Protein AF-A0A956C829-F1 (afdb_monomer)

Mean predicted aligned error: 14.27 Å

Structure (mmCIF, N/CA/C/O backbone):
data_AF-A0A956C829-F1
#
_entry.id   AF-A0A956C829-F1
#
loop_
_atom_site.group_PDB
_atom_site.id
_atom_site.type_symbol
_atom_site.label_atom_id
_atom_site.label_alt_id
_atom_site.label_comp_id
_atom_site.label_asym_id
_atom_site.label_entity_id
_atom_site.label_seq_id
_atom_site.pdbx_PDB_ins_code
_atom_site.Cartn_x
_atom_site.Cartn_y
_atom_site.Cartn_z
_atom_site.occupancy
_atom_site.B_iso_or_equiv
_atom_site.auth_seq_id
_atom_site.auth_comp_id
_atom_site.auth_asym_id
_atom_site.auth_atom_id
_atom_site.pdbx_PDB_model_num
ATOM 1 N N . MET A 1 1 ? 4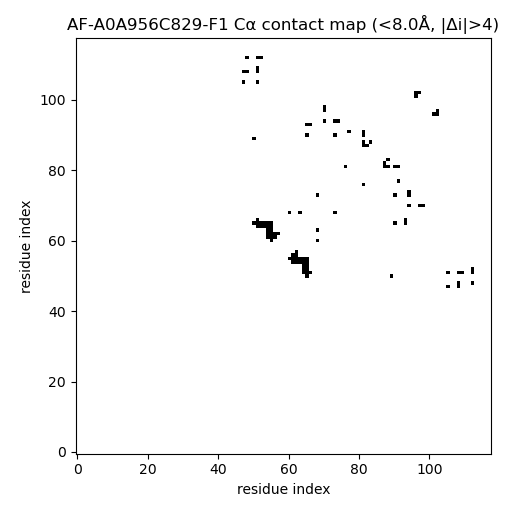2.193 41.688 86.400 1.00 45.44 1 MET A N 1
ATOM 2 C CA . MET A 1 1 ? 42.739 40.389 85.945 1.00 45.44 1 MET A CA 1
ATOM 3 C C . MET A 1 1 ? 43.346 40.595 84.567 1.00 45.44 1 MET A C 1
ATOM 5 O O . MET A 1 1 ? 42.779 41.347 83.787 1.00 45.44 1 MET A O 1
ATOM 9 N N . ARG A 1 2 ? 44.551 40.056 84.355 1.00 36.41 2 ARG A N 1
ATOM 10 C CA . ARG A 1 2 ? 45.467 40.342 83.241 1.00 36.41 2 ARG A CA 1
ATOM 11 C C . ARG A 1 2 ? 44.973 39.805 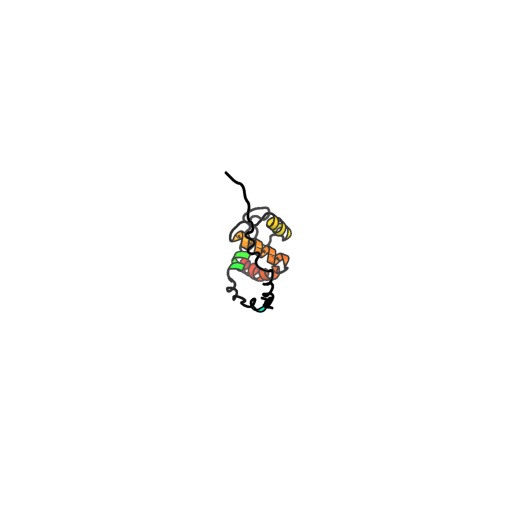81.890 1.00 36.41 2 ARG A C 1
ATOM 13 O O . ARG A 1 2 ? 44.378 38.735 81.833 1.00 36.41 2 ARG A O 1
ATOM 20 N N . ALA A 1 3 ? 45.298 40.555 80.839 1.00 45.56 3 ALA A N 1
ATOM 21 C CA . ALA A 1 3 ? 45.435 40.082 79.466 1.00 45.56 3 ALA A CA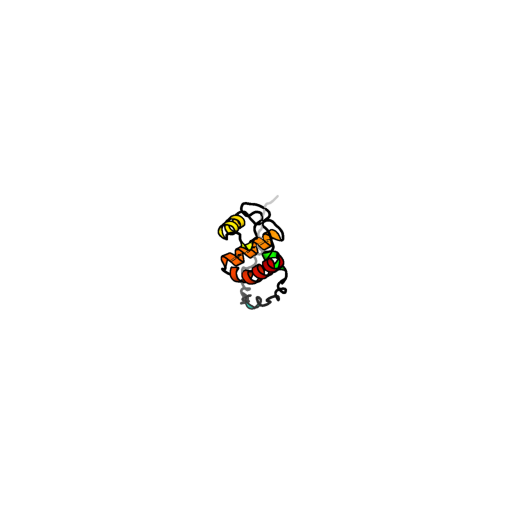 1
ATOM 22 C C . ALA A 1 3 ? 46.634 39.127 79.338 1.00 45.56 3 ALA A C 1
ATOM 24 O O . ALA A 1 3 ? 47.572 39.268 80.114 1.00 45.56 3 ALA A O 1
ATOM 25 N N . GLU A 1 4 ? 46.618 38.222 78.354 1.00 44.00 4 GLU A N 1
ATOM 26 C CA . GLU A 1 4 ? 47.710 38.025 77.383 1.00 44.00 4 GLU A CA 1
ATOM 27 C C . GLU A 1 4 ? 47.382 36.910 76.378 1.00 44.00 4 GLU A C 1
ATOM 29 O O . GLU A 1 4 ? 46.720 35.918 76.676 1.00 44.00 4 GLU A O 1
ATOM 34 N N . ALA A 1 5 ? 47.825 37.159 75.149 1.00 47.56 5 ALA A N 1
ATOM 35 C CA . ALA A 1 5 ? 47.681 36.347 73.953 1.00 47.56 5 ALA A CA 1
ATOM 36 C C . ALA A 1 5 ? 48.648 35.153 73.940 1.00 47.56 5 ALA A C 1
ATOM 38 O O . ALA A 1 5 ? 49.636 35.175 74.664 1.00 47.56 5 ALA A O 1
ATOM 39 N N . THR A 1 6 ? 48.410 34.175 73.052 1.00 55.31 6 THR A N 1
ATOM 40 C CA . THR A 1 6 ? 49.411 33.360 72.309 1.00 55.31 6 THR A CA 1
ATOM 41 C C . THR A 1 6 ? 48.633 32.280 71.534 1.00 55.31 6 THR A C 1
ATOM 43 O O . THR A 1 6 ? 48.001 31.421 72.129 1.00 55.31 6 THR A O 1
ATOM 46 N N . SER A 1 7 ? 48.407 32.436 70.227 1.00 44.91 7 SER A N 1
ATOM 47 C CA . SER A 1 7 ? 49.313 32.126 69.104 1.00 44.91 7 SER A CA 1
ATOM 48 C C . SER A 1 7 ? 49.076 30.721 68.527 1.00 44.91 7 SER A C 1
ATOM 50 O O . SER A 1 7 ? 49.356 29.713 69.164 1.00 44.91 7 SER A O 1
ATOM 52 N N . ARG A 1 8 ? 48.628 30.726 67.263 1.00 52.16 8 ARG A N 1
ATOM 53 C CA . ARG A 1 8 ? 48.948 29.780 66.178 1.00 52.16 8 ARG A CA 1
ATOM 54 C C . ARG A 1 8 ? 48.574 28.303 66.377 1.00 52.16 8 ARG A C 1
ATOM 56 O O . ARG A 1 8 ? 49.352 27.509 66.887 1.00 52.16 8 ARG A O 1
ATOM 63 N N . ARG A 1 9 ? 47.471 27.893 65.741 1.00 51.47 9 ARG A N 1
ATOM 64 C CA . ARG A 1 9 ? 47.423 26.600 65.038 1.00 51.47 9 ARG A CA 1
ATOM 65 C C . ARG A 1 9 ? 47.432 26.858 63.538 1.00 51.47 9 ARG A C 1
ATOM 67 O O . ARG A 1 9 ? 46.405 27.143 62.937 1.00 51.47 9 ARG A O 1
ATOM 74 N N . ALA A 1 10 ? 48.635 26.806 62.980 1.00 53.59 10 ALA A N 1
ATOM 75 C CA . ALA A 1 10 ? 48.869 26.541 61.574 1.00 53.59 10 ALA A CA 1
ATOM 76 C C . ALA A 1 10 ? 49.068 25.026 61.437 1.00 53.59 10 ALA A C 1
ATOM 78 O O . ALA A 1 10 ? 50.084 24.512 61.891 1.00 53.59 10 ALA A O 1
ATOM 79 N N . SER A 1 11 ? 48.077 24.325 60.896 1.00 54.62 11 SER A N 1
ATOM 80 C CA . SER A 1 11 ? 48.123 22.933 60.412 1.00 54.62 11 SER A CA 1
ATOM 81 C C . SER A 1 11 ? 46.800 22.743 59.663 1.00 54.62 11 SER A C 1
ATOM 83 O O . SER A 1 11 ? 45.760 23.112 60.194 1.00 54.62 11 SER A O 1
ATOM 85 N N . ASP A 1 12 ? 46.680 22.243 58.451 1.00 57.19 12 ASP A N 1
ATOM 86 C CA . ASP A 1 12 ? 47.621 21.761 57.462 1.00 57.19 12 ASP A CA 1
ATOM 87 C C . ASP A 1 12 ? 46.867 21.927 56.149 1.00 57.19 12 ASP A C 1
ATOM 89 O O . ASP A 1 12 ? 45.764 21.400 55.988 1.00 57.19 12 ASP A O 1
ATOM 93 N N . GLN A 1 13 ? 47.425 22.693 55.222 1.00 50.66 13 GLN A N 1
ATOM 94 C CA . GLN A 1 13 ? 46.952 22.661 53.850 1.00 50.66 13 GLN A CA 1
ATOM 95 C C . GLN A 1 13 ? 47.654 21.468 53.193 1.00 50.66 13 GLN A C 1
ATOM 97 O O . GLN A 1 13 ? 48.882 21.502 53.085 1.00 50.66 13 GLN A O 1
ATOM 102 N N . PRO A 1 14 ? 46.942 20.392 52.805 1.00 59.06 14 PRO A N 1
ATOM 103 C CA . PRO A 1 14 ? 47.590 19.263 52.156 1.00 59.06 14 PRO A CA 1
ATOM 104 C C . PRO A 1 14 ? 48.180 19.703 50.804 1.00 59.06 14 PRO A C 1
ATOM 106 O O . PRO A 1 14 ? 47.561 20.502 50.089 1.00 59.06 14 PRO A O 1
ATOM 109 N N . PRO A 1 15 ? 49.387 19.222 50.454 1.00 49.31 15 PRO A N 1
ATOM 110 C CA . PRO A 1 15 ? 50.108 19.668 49.275 1.00 49.31 15 PRO A CA 1
ATOM 111 C C . PRO A 1 15 ? 49.418 19.238 47.980 1.00 49.31 15 PRO A C 1
ATOM 113 O O . PRO A 1 15 ? 48.944 18.113 47.822 1.00 49.31 15 PRO A O 1
ATOM 116 N N . ALA A 1 16 ? 49.434 20.158 47.019 1.00 53.22 16 ALA A N 1
ATOM 117 C CA . ALA A 1 16 ? 49.109 19.916 45.627 1.00 53.22 16 ALA A CA 1
ATOM 118 C C . ALA A 1 16 ? 50.128 18.947 45.001 1.00 53.22 16 ALA A C 1
ATOM 120 O O . ALA A 1 16 ? 51.136 19.375 44.445 1.00 53.22 16 ALA A O 1
ATOM 121 N N . SER A 1 17 ? 49.879 17.639 45.078 1.00 61.69 17 SER A N 1
ATOM 122 C CA . SER A 1 17 ? 50.641 16.654 44.303 1.00 61.69 17 SER A CA 1
ATOM 123 C C . SER A 1 17 ? 49.920 15.312 44.183 1.00 61.69 17 SER A C 1
ATOM 125 O O . SER A 1 17 ? 50.428 14.291 44.631 1.00 61.69 17 SER A O 1
ATOM 127 N N . GLU A 1 18 ? 48.760 15.281 43.531 1.00 50.09 18 GLU A N 1
ATOM 128 C CA . GLU A 1 18 ? 48.243 14.011 42.998 1.00 50.09 18 GLU A CA 1
ATOM 129 C C . GLU A 1 18 ? 47.594 14.172 41.618 1.00 50.09 18 GLU A C 1
ATOM 131 O O . GLU A 1 18 ? 46.574 13.581 41.289 1.00 50.09 18 GLU A O 1
ATOM 136 N N . ASN A 1 19 ? 48.238 14.956 40.748 1.00 57.78 19 ASN A N 1
ATOM 137 C CA . ASN A 1 19 ? 47.997 14.882 39.306 1.00 57.78 19 ASN A CA 1
ATOM 138 C C . ASN A 1 19 ? 48.794 13.712 38.715 1.00 57.78 19 ASN A C 1
ATOM 140 O O . ASN A 1 19 ? 49.821 13.902 38.060 1.00 57.78 19 ASN A O 1
ATOM 144 N N . ARG A 1 20 ? 48.351 12.479 38.979 1.00 59.44 20 ARG A N 1
ATOM 145 C CA . ARG A 1 20 ? 49.006 11.283 38.432 1.00 59.44 20 ARG A CA 1
ATOM 146 C C . ARG A 1 20 ? 48.048 10.163 38.042 1.00 59.44 20 ARG A C 1
ATOM 148 O O . ARG A 1 20 ? 48.360 9.003 38.258 1.00 59.44 20 ARG A O 1
ATOM 155 N N . GLN A 1 21 ? 46.923 10.487 37.405 1.00 54.62 21 GLN A N 1
ATOM 156 C CA . GLN A 1 21 ? 46.113 9.489 36.690 1.00 54.62 21 GLN A CA 1
ATOM 157 C C . GLN A 1 21 ? 45.583 10.028 35.350 1.00 54.62 21 GLN A C 1
ATOM 159 O O . GLN A 1 21 ? 44.389 10.079 35.093 1.00 54.62 21 GLN A O 1
ATOM 164 N N . LEU A 1 22 ? 46.504 10.408 34.460 1.00 52.72 22 LEU A N 1
ATOM 1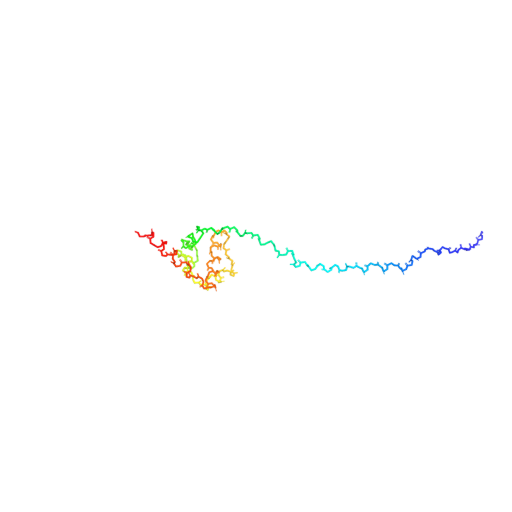65 C CA . LEU A 1 22 ? 46.265 10.407 33.012 1.00 52.72 22 LEU A CA 1
ATOM 166 C C . LEU A 1 22 ? 47.028 9.223 32.409 1.00 52.72 22 LEU A C 1
ATOM 168 O O . LEU A 1 22 ? 48.074 9.387 31.789 1.00 52.72 22 LEU A O 1
ATOM 172 N N . THR A 1 23 ? 46.543 8.005 32.631 1.00 56.84 23 THR A N 1
ATOM 173 C CA . THR A 1 23 ? 46.994 6.831 31.873 1.00 56.84 23 THR A CA 1
ATOM 174 C C . THR A 1 23 ? 45.778 6.042 31.412 1.00 56.84 23 THR A C 1
ATOM 176 O O . THR A 1 23 ? 44.926 5.664 32.204 1.00 56.84 23 THR A O 1
ATOM 179 N N . ALA A 1 24 ? 45.726 5.830 30.096 1.00 56.91 24 ALA A N 1
ATOM 180 C CA . ALA A 1 24 ? 44.706 5.107 29.344 1.00 56.91 24 ALA A CA 1
ATOM 181 C C . ALA A 1 24 ? 43.342 5.809 29.186 1.00 56.91 24 ALA A C 1
ATOM 183 O O . ALA A 1 24 ? 42.303 5.303 29.608 1.00 56.91 24 ALA A O 1
ATOM 184 N N . ILE A 1 25 ? 43.313 6.878 28.374 1.00 57.62 25 ILE A N 1
ATOM 185 C CA . ILE A 1 25 ? 42.203 7.026 27.418 1.00 57.62 25 ILE A CA 1
ATOM 186 C C . ILE A 1 25 ? 42.267 5.782 26.532 1.00 57.62 25 ILE A C 1
ATOM 188 O O . ILE A 1 25 ? 43.065 5.670 25.600 1.00 57.62 25 ILE A O 1
ATOM 192 N N . SER A 1 26 ? 41.498 4.789 26.958 1.00 57.72 26 SER A N 1
ATOM 193 C CA . SER A 1 26 ? 41.250 3.537 26.280 1.00 57.72 26 SER A CA 1
ATOM 194 C C . SER A 1 26 ? 40.977 3.830 24.810 1.00 57.72 26 SER A C 1
ATOM 196 O O . SER A 1 26 ? 39.946 4.403 24.464 1.00 57.72 26 SER A O 1
ATOM 198 N N . ARG A 1 27 ? 41.894 3.414 23.930 1.00 57.59 27 ARG A N 1
ATOM 199 C CA . ARG A 1 27 ? 41.677 3.319 22.478 1.00 57.59 27 ARG A CA 1
ATOM 200 C C . ARG A 1 27 ? 40.662 2.215 22.147 1.00 57.59 27 ARG A C 1
ATOM 202 O O . ARG A 1 27 ? 40.842 1.453 21.202 1.00 57.59 27 ARG A O 1
ATOM 209 N N . ARG A 1 28 ? 39.590 2.092 22.929 1.00 59.91 28 ARG A N 1
ATOM 210 C CA . ARG A 1 28 ? 38.428 1.294 22.566 1.00 59.91 28 ARG A CA 1
ATOM 211 C C . ARG A 1 28 ? 37.600 2.128 21.609 1.00 59.91 28 ARG A C 1
ATOM 213 O O . ARG A 1 28 ? 36.625 2.756 21.999 1.00 59.91 28 ARG A O 1
ATOM 220 N N . CYS A 1 29 ? 38.003 2.120 20.343 1.00 50.16 29 CYS A N 1
ATOM 221 C CA . CYS A 1 29 ? 37.058 2.364 19.266 1.00 50.16 29 CYS A CA 1
ATOM 222 C C . CYS A 1 29 ? 35.920 1.337 19.431 1.00 50.16 29 CYS A C 1
ATOM 224 O O . CYS A 1 29 ? 36.189 0.137 19.346 1.00 50.16 29 CYS A O 1
ATOM 226 N N . PRO A 1 30 ? 34.666 1.752 19.671 1.00 61.16 30 PRO A N 1
ATOM 227 C CA . PRO A 1 30 ? 33.549 0.829 19.873 1.00 61.16 30 PRO A CA 1
ATOM 228 C C . PRO A 1 30 ? 33.013 0.247 18.552 1.00 61.16 30 PRO A C 1
ATOM 230 O O . PRO A 1 30 ? 31.954 -0.370 18.531 1.00 61.16 30 PRO A O 1
ATOM 233 N N . VAL A 1 31 ? 33.726 0.431 17.434 1.00 57.50 31 VAL A N 1
ATOM 234 C CA . VAL A 1 31 ? 33.246 0.055 16.094 1.00 57.50 31 VAL A CA 1
ATOM 235 C C . VAL A 1 31 ? 33.239 -1.462 15.851 1.00 57.50 31 VAL A C 1
ATOM 237 O O . VAL A 1 31 ? 32.539 -1.932 14.964 1.00 57.50 31 VAL A O 1
ATOM 240 N N . ALA A 1 32 ? 33.958 -2.247 16.661 1.00 55.53 32 ALA A N 1
ATOM 241 C CA . ALA A 1 32 ? 34.012 -3.707 16.529 1.00 55.53 32 ALA A CA 1
ATOM 242 C C . ALA A 1 32 ? 32.789 -4.445 17.116 1.00 55.53 32 ALA A C 1
ATOM 244 O O . ALA A 1 32 ? 32.663 -5.650 16.929 1.00 55.53 32 ALA A O 1
ATOM 245 N N . SER A 1 33 ? 31.886 -3.753 17.821 1.00 53.47 33 SER A N 1
ATOM 246 C CA . SER A 1 33 ? 30.708 -4.383 18.444 1.00 53.47 33 SER A CA 1
ATOM 247 C C . SER A 1 33 ? 29.449 -4.343 17.569 1.00 53.47 33 SER A C 1
ATOM 249 O O . SER A 1 33 ? 28.435 -4.935 17.934 1.00 53.47 33 SER A O 1
ATOM 251 N N . VAL A 1 34 ? 29.485 -3.666 16.416 1.00 65.81 34 VAL A N 1
ATOM 252 C CA . VAL A 1 34 ? 28.345 -3.564 15.488 1.00 65.81 34 VAL A CA 1
ATOM 253 C C . VAL A 1 34 ? 28.418 -4.698 14.467 1.00 65.81 34 VAL A C 1
ATOM 255 O O . VAL A 1 34 ? 28.630 -4.487 13.278 1.00 65.81 34 VAL A O 1
ATOM 258 N N . THR A 1 35 ? 28.325 -5.947 14.916 1.00 61.06 35 THR A N 1
ATOM 259 C CA . THR A 1 35 ? 28.129 -7.070 13.983 1.00 61.06 35 THR A CA 1
ATOM 260 C C . THR A 1 35 ? 27.358 -8.203 14.636 1.00 61.06 35 THR A C 1
ATOM 262 O O . THR A 1 35 ? 27.777 -9.355 14.661 1.00 61.06 35 THR A O 1
ATOM 265 N N . ARG A 1 36 ? 26.177 -7.878 15.156 1.00 70.94 36 ARG A N 1
ATOM 266 C CA . ARG A 1 36 ? 25.101 -8.860 15.203 1.00 70.94 36 ARG A CA 1
ATOM 267 C C . ARG A 1 36 ? 23.986 -8.333 14.320 1.00 70.94 36 ARG A C 1
ATOM 269 O O . ARG A 1 36 ? 23.145 -7.560 14.762 1.00 70.94 36 ARG A O 1
ATOM 276 N N . VAL A 1 37 ? 24.060 -8.677 13.036 1.00 74.81 37 VAL A N 1
ATOM 277 C CA . VAL A 1 37 ? 22.892 -8.574 12.163 1.00 74.81 37 VAL A CA 1
ATOM 278 C C . VAL A 1 37 ? 21.955 -9.664 12.663 1.00 74.81 37 VAL A C 1
ATOM 280 O O . VAL A 1 37 ? 22.189 -10.843 12.410 1.00 74.81 37 VAL A O 1
ATOM 283 N N . GLU A 1 38 ? 20.987 -9.279 13.492 1.00 77.19 38 GLU A N 1
ATOM 284 C CA . GLU A 1 38 ? 19.900 -10.178 13.867 1.00 77.19 38 GLU A CA 1
ATOM 285 C C . GLU A 1 38 ? 19.230 -10.659 12.570 1.00 77.19 38 GLU A C 1
ATOM 287 O O . GLU A 1 38 ? 18.962 -9.832 11.687 1.00 77.19 38 GLU A O 1
ATOM 292 N N . PRO A 1 39 ? 19.018 -11.974 12.398 1.00 78.75 39 PRO A N 1
ATOM 293 C CA . PRO A 1 39 ? 18.364 -12.484 11.207 1.00 78.75 39 PRO A CA 1
ATOM 294 C C . PRO A 1 39 ? 16.955 -11.892 11.128 1.00 78.75 39 PRO A C 1
ATOM 296 O O . PRO A 1 39 ? 16.174 -11.991 12.076 1.00 78.75 39 PRO A O 1
ATOM 299 N N . LEU A 1 40 ? 16.651 -11.244 10.001 1.00 74.38 40 LEU A N 1
ATOM 300 C CA . LEU A 1 40 ? 15.328 -10.683 9.754 1.00 74.38 40 LEU A CA 1
ATOM 301 C C . LEU A 1 40 ? 14.301 -11.829 9.801 1.00 74.38 40 LEU A C 1
ATOM 303 O O . LEU A 1 40 ? 14.572 -12.895 9.233 1.00 74.38 40 LEU A O 1
ATOM 307 N N . PRO A 1 41 ? 13.140 -11.649 10.456 1.00 80.94 41 PRO A N 1
ATOM 308 C CA . PRO A 1 41 ? 12.055 -12.611 10.344 1.00 80.94 41 PRO A CA 1
ATOM 309 C C . PRO A 1 41 ? 11.719 -12.860 8.865 1.00 80.94 41 PRO A C 1
ATOM 311 O O . PRO A 1 41 ? 11.869 -11.953 8.037 1.00 80.94 41 PRO A O 1
ATOM 314 N N . PRO A 1 42 ? 11.293 -14.086 8.511 1.00 79.31 42 PRO A N 1
ATOM 315 C CA . PRO A 1 42 ? 10.906 -14.388 7.144 1.00 79.31 42 PRO A CA 1
ATOM 316 C C . PRO A 1 42 ? 9.790 -13.432 6.700 1.00 79.31 42 PRO A C 1
ATOM 318 O O . PRO A 1 42 ? 8.921 -13.099 7.508 1.00 79.31 42 PRO A O 1
ATOM 321 N N . PRO A 1 43 ? 9.809 -12.970 5.439 1.00 79.44 43 PRO A N 1
ATOM 322 C CA . PRO A 1 43 ? 8.770 -12.087 4.940 1.00 79.44 43 PRO A CA 1
ATOM 323 C C . PRO A 1 43 ? 7.423 -12.814 4.933 1.00 79.44 43 PRO A C 1
ATOM 325 O O . PRO A 1 43 ? 7.315 -13.948 4.460 1.00 79.44 43 PRO A O 1
ATOM 328 N N . ASP A 1 44 ? 6.388 -12.138 5.421 1.00 84.88 44 ASP A N 1
ATOM 329 C CA . ASP A 1 44 ? 5.023 -12.649 5.389 1.00 84.88 44 ASP A CA 1
ATOM 330 C C . ASP A 1 44 ? 4.506 -12.643 3.946 1.00 84.88 44 ASP A C 1
ATOM 332 O O . ASP A 1 44 ? 4.103 -11.607 3.414 1.00 84.88 44 ASP A O 1
ATOM 336 N N . ALA A 1 45 ? 4.502 -13.812 3.300 1.00 80.06 45 ALA A N 1
ATOM 337 C CA . ALA A 1 45 ? 4.089 -13.950 1.900 1.00 80.06 45 ALA A CA 1
ATOM 338 C C . ALA A 1 45 ? 2.660 -13.429 1.642 1.00 80.06 45 ALA A C 1
ATOM 340 O O . ALA A 1 45 ? 2.391 -12.846 0.595 1.00 80.06 45 ALA A O 1
ATOM 341 N N . GLN A 1 46 ? 1.766 -13.572 2.626 1.00 87.81 46 GLN A N 1
ATOM 342 C CA . GLN A 1 46 ? 0.369 -13.145 2.529 1.00 87.81 46 GLN A CA 1
ATOM 343 C C . GLN A 1 46 ? 0.195 -11.619 2.565 1.00 87.81 46 GLN A C 1
ATOM 345 O O . GLN A 1 46 ? -0.825 -11.094 2.121 1.00 87.81 46 GLN A O 1
ATOM 350 N N . TYR A 1 47 ? 1.180 -10.882 3.086 1.00 91.81 47 TYR A N 1
ATOM 351 C CA . TYR A 1 47 ? 1.049 -9.441 3.282 1.00 91.81 47 TYR A CA 1
ATOM 352 C C . TYR A 1 47 ? 0.899 -8.689 1.957 1.00 91.81 47 TYR A C 1
ATOM 354 O O . TYR A 1 47 ? 0.078 -7.779 1.859 1.00 91.81 47 TYR A O 1
ATOM 362 N N . LEU A 1 48 ? 1.656 -9.080 0.927 1.00 91.38 48 LEU A N 1
ATOM 363 C CA . LEU A 1 48 ? 1.575 -8.453 -0.396 1.00 91.38 48 LEU A CA 1
ATOM 364 C C . LEU A 1 48 ? 0.251 -8.770 -1.105 1.00 91.38 48 LEU A C 1
ATOM 366 O O . LEU A 1 48 ? -0.284 -7.915 -1.808 1.00 91.38 48 LEU A O 1
ATOM 370 N N . ASP A 1 49 ? -0.318 -9.951 -0.867 1.00 92.31 49 ASP A N 1
ATOM 371 C CA . ASP A 1 49 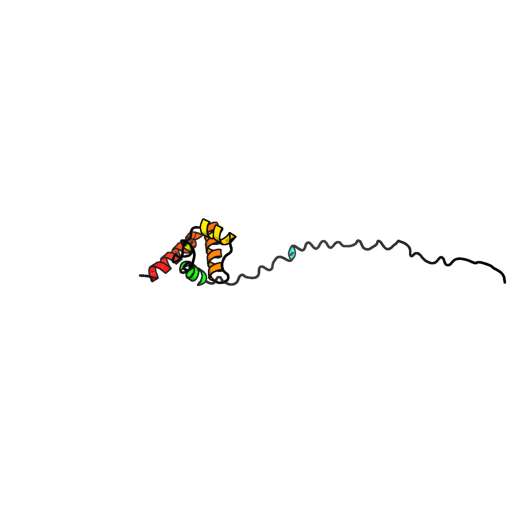? -1.646 -10.302 -1.375 1.00 92.31 49 ASP A CA 1
ATOM 372 C C . ASP A 1 49 ? -2.741 -9.452 -0.736 1.00 92.31 49 ASP A C 1
ATOM 374 O O . ASP A 1 49 ? -3.597 -8.894 -1.427 1.00 92.31 49 ASP A O 1
ATOM 378 N N . ASP A 1 50 ? -2.676 -9.291 0.583 1.00 93.81 50 ASP A N 1
ATOM 379 C CA . ASP A 1 50 ? -3.583 -8.418 1.318 1.00 93.81 50 ASP A CA 1
ATOM 380 C C . ASP A 1 50 ? -3.417 -6.948 0.913 1.00 93.81 50 ASP A C 1
ATOM 382 O O . ASP A 1 50 ? -4.386 -6.191 0.925 1.00 93.81 50 ASP A O 1
ATOM 386 N N . LEU A 1 51 ? -2.193 -6.532 0.577 1.00 95.06 51 LEU A N 1
ATOM 387 C CA . LEU A 1 51 ? -1.861 -5.179 0.136 1.00 95.06 51 LEU A CA 1
ATOM 388 C C . LEU A 1 51 ? -2.527 -4.840 -1.202 1.00 95.06 51 LEU A C 1
ATOM 390 O O . LEU A 1 51 ? -3.115 -3.769 -1.337 1.00 95.06 51 LEU A O 1
ATOM 394 N N . VAL A 1 52 ? -2.450 -5.748 -2.179 1.00 95.25 52 VAL A N 1
ATOM 395 C CA . VAL A 1 52 ? -3.013 -5.544 -3.523 1.00 95.25 52 VAL A CA 1
ATOM 396 C C . VAL A 1 52 ? -4.542 -5.558 -3.512 1.00 95.25 52 VAL A C 1
ATOM 398 O O . VAL A 1 52 ? -5.160 -4.834 -4.287 1.00 95.25 52 VAL A O 1
ATOM 401 N N . ARG A 1 53 ? -5.160 -6.329 -2.609 1.00 94.88 53 ARG A N 1
ATOM 402 C CA . ARG A 1 53 ? -6.625 -6.397 -2.447 1.00 94.88 53 ARG A CA 1
ATOM 403 C C . ARG A 1 53 ? -7.199 -5.291 -1.564 1.00 94.88 53 ARG A C 1
ATOM 405 O O . ARG A 1 53 ? -8.420 -5.150 -1.481 1.00 94.88 53 ARG A O 1
ATOM 412 N N . ALA A 1 54 ? -6.348 -4.556 -0.850 1.00 95.56 54 ALA A N 1
ATOM 413 C CA . ALA A 1 54 ? -6.791 -3.531 0.077 1.00 95.56 54 ALA A CA 1
ATOM 414 C C . ALA A 1 54 ? -7.460 -2.369 -0.666 1.00 95.56 54 ALA A C 1
ATOM 416 O O . ALA A 1 54 ? -6.920 -1.805 -1.620 1.00 95.56 54 ALA A O 1
ATOM 417 N N . ILE A 1 55 ? -8.629 -1.978 -0.162 1.00 96.56 55 ILE A N 1
ATOM 418 C CA . ILE A 1 55 ? -9.422 -0.868 -0.680 1.00 96.56 55 ILE A CA 1
ATOM 419 C C . ILE A 1 55 ? -9.286 0.331 0.248 1.00 96.56 55 ILE A C 1
ATOM 421 O O . ILE A 1 55 ? -9.338 0.206 1.472 1.00 96.56 55 ILE A O 1
ATOM 425 N N . MET A 1 56 ? -9.171 1.513 -0.346 1.00 96.50 56 MET A N 1
ATOM 426 C CA . MET A 1 56 ? -9.169 2.774 0.375 1.00 96.50 56 MET A CA 1
ATOM 427 C C . MET A 1 56 ? -10.563 3.053 0.977 1.00 96.50 56 MET A C 1
ATOM 429 O O . MET A 1 56 ? -11.533 3.193 0.222 1.00 96.50 56 MET A O 1
ATOM 433 N N . PRO A 1 57 ? -10.704 3.184 2.312 1.00 96.12 57 PRO A N 1
ATOM 434 C CA . PRO A 1 57 ? -12.017 3.338 2.943 1.00 96.12 57 PRO A CA 1
ATOM 435 C C . PRO A 1 57 ? -12.522 4.785 3.002 1.00 96.12 57 PRO A C 1
ATOM 437 O O . PRO A 1 57 ? -13.699 5.004 3.277 1.00 96.12 57 PRO A O 1
ATOM 440 N N . PHE A 1 58 ? -11.666 5.780 2.756 1.00 94.00 58 PHE A N 1
ATOM 441 C CA . PHE A 1 58 ? -12.012 7.198 2.888 1.00 94.00 58 PHE A CA 1
ATOM 442 C C . PHE A 1 58 ? -11.256 8.089 1.896 1.00 94.00 58 PHE A C 1
ATOM 444 O O . PHE A 1 58 ? -10.310 7.671 1.228 1.00 94.00 58 PHE A O 1
ATOM 451 N N . GLY A 1 59 ? -11.655 9.360 1.845 1.00 93.31 59 GLY A N 1
ATOM 452 C CA . GLY A 1 59 ? -10.989 10.390 1.055 1.00 93.31 59 GLY A CA 1
ATOM 453 C C . GLY A 1 59 ? -11.370 10.364 -0.424 1.00 93.31 59 GLY A C 1
ATOM 454 O O . GLY A 1 59 ? -12.361 9.767 -0.832 1.00 93.31 59 GLY A O 1
ATOM 455 N N . ARG A 1 60 ? -10.563 11.041 -1.249 1.00 93.56 60 ARG A N 1
ATOM 456 C CA . ARG A 1 60 ? -10.834 11.221 -2.687 1.00 93.56 60 ARG A CA 1
ATOM 457 C C . ARG A 1 60 ? -10.815 9.907 -3.475 1.00 93.56 60 ARG A C 1
ATOM 459 O O . ARG A 1 60 ? -11.472 9.809 -4.506 1.00 93.56 60 ARG A O 1
ATOM 466 N N . TYR A 1 61 ? -10.036 8.932 -3.013 1.00 96.25 61 TYR A N 1
ATOM 467 C CA . TYR A 1 61 ? -9.839 7.642 -3.676 1.00 96.25 61 TYR A CA 1
ATOM 468 C C . TYR A 1 61 ? -10.639 6.517 -3.012 1.00 96.25 61 TYR A C 1
ATOM 470 O O . TYR A 1 61 ? -10.285 5.355 -3.158 1.00 96.25 61 TYR A O 1
ATOM 478 N N . GLN A 1 62 ? -11.705 6.843 -2.277 1.00 96.44 62 GLN A N 1
ATOM 479 C CA . GLN A 1 62 ? -12.551 5.842 -1.634 1.00 96.44 62 GLN A CA 1
ATOM 480 C C . GLN A 1 62 ? -13.073 4.804 -2.643 1.00 96.44 62 GLN A C 1
ATOM 482 O O . GLN A 1 62 ? -13.504 5.155 -3.741 1.00 96.44 62 GLN A O 1
ATOM 487 N N . GLY A 1 63 ? -13.036 3.526 -2.258 1.00 96.19 63 GLY A N 1
ATOM 488 C CA . GLY A 1 63 ? -13.498 2.409 -3.090 1.00 96.19 63 GLY A CA 1
ATOM 489 C C . GLY A 1 63 ? -12.488 1.936 -4.140 1.00 96.19 63 GLY A C 1
ATOM 490 O O . GLY A 1 63 ? -12.780 1.000 -4.877 1.00 96.19 63 GLY A O 1
ATOM 491 N N . ARG A 1 64 ? -11.307 2.557 -4.202 1.00 96.06 64 ARG A N 1
ATOM 492 C CA . ARG A 1 64 ? -10.220 2.194 -5.121 1.00 96.06 64 ARG A CA 1
ATOM 493 C C . ARG A 1 64 ? -9.186 1.335 -4.407 1.00 96.06 64 ARG A C 1
ATOM 495 O O . ARG A 1 64 ? -9.019 1.456 -3.190 1.00 96.06 64 ARG A O 1
ATOM 502 N N . HIS A 1 65 ? -8.465 0.511 -5.159 1.00 96.06 65 HIS A N 1
ATOM 503 C CA . HIS A 1 65 ? -7.338 -0.246 -4.615 1.00 96.06 65 HIS A CA 1
ATOM 504 C C . HIS A 1 65 ? -6.181 0.672 -4.232 1.00 96.06 65 HIS A C 1
ATOM 506 O O . HIS A 1 65 ? -5.948 1.698 -4.876 1.00 96.06 65 HIS A O 1
ATOM 512 N N . LEU A 1 66 ? -5.420 0.298 -3.201 1.00 95.88 66 LEU A N 1
ATOM 513 C CA . LEU A 1 66 ? -4.318 1.136 -2.716 1.00 95.88 66 LEU A CA 1
ATOM 514 C C . LEU A 1 66 ? -3.236 1.376 -3.780 1.00 95.88 66 LEU A C 1
ATOM 516 O O . LEU A 1 66 ? -2.677 2.472 -3.848 1.00 95.88 66 LEU A O 1
ATOM 520 N N . TYR A 1 67 ? -2.967 0.394 -4.646 1.00 94.62 67 TYR A N 1
ATOM 521 C CA . TYR A 1 67 ? -1.949 0.519 -5.693 1.00 94.62 67 TYR A CA 1
ATOM 522 C C . TYR A 1 67 ? -2.317 1.558 -6.771 1.00 94.62 67 TYR A C 1
ATOM 524 O O . TYR A 1 67 ? -1.427 2.192 -7.344 1.00 94.62 67 TYR A O 1
ATOM 532 N N . GLU A 1 68 ? -3.608 1.822 -6.998 1.00 95.06 68 GLU A N 1
ATOM 533 C CA . GLU A 1 68 ? -4.093 2.812 -7.973 1.00 95.06 68 GLU A CA 1
ATOM 534 C C . GLU A 1 68 ? -3.927 4.263 -7.501 1.00 95.06 68 GLU A C 1
ATOM 536 O O . GLU A 1 68 ? -4.010 5.204 -8.297 1.00 95.06 68 GLU A O 1
ATOM 541 N N . ILE A 1 69 ? -3.722 4.475 -6.200 1.00 96.00 69 ILE A N 1
ATOM 542 C CA . ILE A 1 69 ? -3.673 5.811 -5.606 1.00 96.00 69 ILE A CA 1
ATOM 543 C C . ILE A 1 69 ? -2.409 6.539 -6.087 1.00 96.00 69 ILE A C 1
ATOM 545 O O . ILE A 1 69 ? -1.308 6.016 -5.910 1.00 96.00 69 ILE A O 1
ATOM 549 N N . PRO A 1 70 ? -2.496 7.751 -6.664 1.00 95.81 70 PRO A N 1
ATOM 550 C CA . PRO A 1 70 ? -1.318 8.488 -7.118 1.00 95.81 70 PRO A CA 1
ATOM 551 C C . PRO A 1 70 ? -0.324 8.775 -5.989 1.00 95.81 70 PRO A C 1
ATOM 553 O O . PRO A 1 70 ? -0.720 9.131 -4.879 1.00 95.81 70 PRO A O 1
ATOM 556 N N . GLU A 1 71 ? 0.973 8.699 -6.295 1.00 95.69 71 GLU A N 1
ATOM 557 C CA . GLU A 1 71 ? 2.055 8.926 -5.325 1.00 95.69 71 GLU A CA 1
ATOM 558 C C . GLU A 1 71 ? 1.940 10.288 -4.635 1.00 95.69 71 GLU A C 1
ATOM 560 O O . GLU A 1 71 ? 1.997 10.367 -3.413 1.00 95.69 71 GLU A O 1
ATOM 565 N N . ALA A 1 72 ? 1.671 11.353 -5.398 1.00 95.81 72 ALA A N 1
ATOM 566 C CA . ALA A 1 72 ? 1.512 12.700 -4.852 1.00 95.81 72 ALA A CA 1
ATOM 567 C C . ALA A 1 72 ? 0.433 12.779 -3.754 1.00 95.81 72 ALA A C 1
ATOM 569 O O . ALA A 1 72 ? 0.576 13.541 -2.798 1.00 95.81 72 ALA A O 1
ATOM 570 N N . TYR A 1 73 ? -0.630 11.975 -3.863 1.00 95.88 73 TYR A N 1
ATOM 571 C CA . TYR A 1 73 ? -1.674 11.917 -2.842 1.00 95.88 73 TYR A CA 1
ATOM 572 C C . TYR A 1 73 ? -1.194 11.198 -1.578 1.00 95.88 73 TYR A C 1
ATOM 574 O O . TYR A 1 73 ? -1.481 11.654 -0.475 1.00 95.88 73 TYR A O 1
ATOM 582 N N . LEU A 1 74 ? -0.429 10.116 -1.729 1.00 96.06 74 LEU A N 1
ATOM 583 C CA . LEU A 1 74 ? 0.157 9.388 -0.603 1.00 96.06 74 LEU A CA 1
ATOM 584 C C . LEU A 1 74 ? 1.226 10.214 0.119 1.00 96.06 74 LEU A C 1
ATOM 586 O O . LEU A 1 74 ? 1.253 10.204 1.342 1.00 96.06 74 LEU A O 1
ATOM 590 N N . VAL A 1 75 ? 2.048 10.976 -0.610 1.00 96.25 75 VAL A N 1
ATOM 591 C CA . VAL A 1 75 ? 3.027 11.918 -0.035 1.00 96.25 75 VAL A CA 1
ATOM 592 C C . VAL A 1 75 ? 2.328 13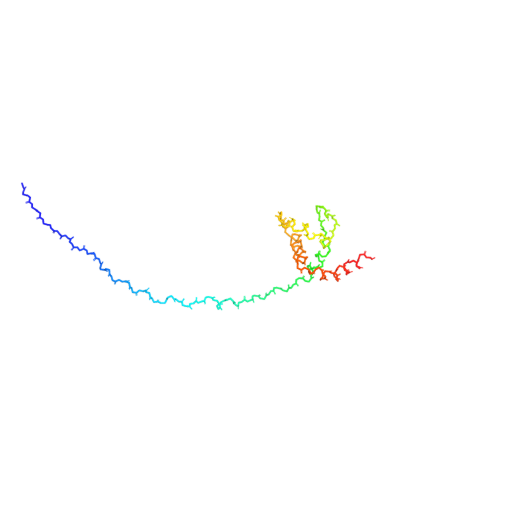.045 0.721 1.00 96.25 75 VAL A C 1
ATOM 594 O O . VAL A 1 75 ? 2.765 13.448 1.796 1.00 96.25 75 VAL A O 1
ATOM 597 N N . TRP A 1 76 ? 1.237 13.585 0.173 1.00 94.75 76 TRP A N 1
ATOM 598 C CA . TRP A 1 76 ? 0.431 14.562 0.901 1.00 94.75 76 TRP A CA 1
ATOM 599 C C . TRP A 1 76 ? -0.156 13.940 2.177 1.00 94.75 76 TRP A C 1
ATOM 601 O O . TRP A 1 76 ? -0.006 14.505 3.256 1.00 94.75 76 TRP A O 1
ATOM 611 N N . MET A 1 77 ? -0.729 12.738 2.083 1.00 94.62 77 MET A N 1
ATOM 612 C CA . MET A 1 77 ? -1.294 12.032 3.233 1.00 94.62 77 MET A CA 1
ATOM 613 C C . MET A 1 77 ? -0.231 11.655 4.274 1.00 94.62 77 MET A C 1
ATOM 615 O O . MET A 1 77 ? -0.511 11.710 5.466 1.00 94.62 77 MET A O 1
ATOM 619 N N . SER A 1 78 ? 0.998 11.330 3.868 1.00 94.81 78 SER A N 1
ATOM 620 C CA . SER A 1 78 ? 2.078 11.011 4.806 1.00 94.81 78 SER A CA 1
ATOM 621 C C . SER A 1 78 ? 2.516 12.222 5.631 1.00 94.81 78 SER A C 1
ATOM 623 O O . SER A 1 78 ? 3.051 12.039 6.720 1.00 94.81 78 SER A O 1
ATOM 625 N N . ARG A 1 79 ? 2.294 13.451 5.135 1.00 94.44 79 ARG A N 1
ATOM 626 C CA . ARG A 1 79 ? 2.538 14.693 5.892 1.00 94.44 79 ARG A CA 1
ATOM 627 C C . ARG A 1 79 ? 1.483 14.922 6.972 1.00 94.44 79 ARG A C 1
ATOM 629 O O . ARG A 1 79 ? 1.834 15.375 8.053 1.00 94.44 79 ARG A O 1
ATOM 636 N N . GLU A 1 80 ? 0.228 14.582 6.686 1.00 91.69 80 GLU A N 1
ATOM 637 C CA . GLU A 1 80 ? -0.873 14.629 7.662 1.00 91.69 80 GLU A CA 1
ATOM 638 C C . GLU A 1 80 ? -0.803 13.460 8.663 1.00 91.69 80 GLU A C 1
ATOM 640 O O . GLU A 1 80 ? -1.187 13.590 9.824 1.00 91.69 80 GLU A O 1
ATOM 645 N N . GLY A 1 81 ? -0.260 12.324 8.221 1.00 93.38 81 GLY A N 1
ATOM 646 C CA . GLY A 1 81 ? -0.087 11.104 8.999 1.00 93.38 81 GLY A CA 1
ATOM 647 C C . GLY A 1 81 ? -1.049 9.993 8.575 1.00 93.38 81 GLY A C 1
ATOM 648 O O . GLY A 1 81 ? -2.230 10.213 8.308 1.00 93.38 81 GLY A O 1
ATOM 649 N N . PHE A 1 82 ? -0.538 8.761 8.532 1.00 94.31 82 PHE A N 1
ATOM 650 C CA . PHE A 1 82 ? -1.352 7.583 8.235 1.00 94.31 82 PHE A CA 1
ATOM 651 C C . PHE A 1 82 ? -2.133 7.103 9.471 1.00 94.31 82 PHE A C 1
ATOM 653 O O . PHE A 1 82 ? -1.65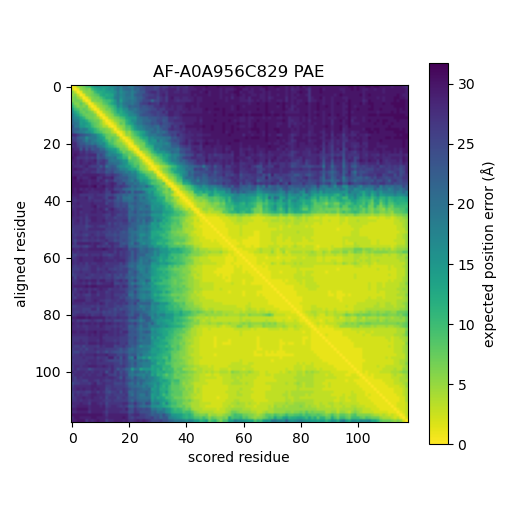1 7.240 10.601 1.00 94.31 82 PHE A O 1
ATOM 660 N N . PRO A 1 83 ? -3.329 6.509 9.283 1.00 94.38 83 PRO A N 1
ATOM 661 C CA . PRO A 1 83 ? -4.086 5.910 10.380 1.00 94.38 83 PRO A CA 1
ATOM 662 C C . PRO A 1 83 ? -3.279 4.793 11.054 1.00 94.38 83 PRO A C 1
ATOM 664 O O . PRO A 1 83 ? -2.466 4.133 10.417 1.00 94.38 83 PRO A O 1
ATOM 667 N N . ARG A 1 84 ? -3.500 4.542 12.347 1.00 92.62 84 ARG A N 1
ATOM 668 C CA . ARG A 1 84 ? -2.827 3.429 13.037 1.00 92.62 84 ARG A CA 1
ATOM 669 C C . ARG A 1 84 ? -3.407 2.077 12.607 1.00 92.62 84 ARG A C 1
ATOM 671 O O . ARG A 1 84 ? -4.603 1.964 12.352 1.00 92.62 84 ARG A O 1
ATOM 678 N N . GLY A 1 85 ? -2.562 1.048 12.617 1.00 94.31 85 GLY A N 1
ATOM 679 C CA . GLY A 1 85 ? -2.931 -0.335 12.314 1.00 94.31 85 GLY A CA 1
ATOM 680 C C . GLY A 1 85 ? -2.648 -0.734 10.866 1.00 94.31 85 GLY A C 1
ATOM 681 O O . GLY A 1 85 ? -1.993 -0.002 10.125 1.00 94.31 85 GLY A O 1
ATOM 682 N N . LYS A 1 86 ? -3.192 -1.891 10.464 1.00 93.50 86 LYS A N 1
ATOM 683 C CA . LYS A 1 86 ? -2.878 -2.561 9.190 1.00 93.50 86 LYS A CA 1
ATOM 684 C C . LYS A 1 86 ? -2.976 -1.636 7.975 1.00 93.50 86 LYS A C 1
ATOM 686 O O . LYS A 1 86 ? -2.083 -1.635 7.139 1.00 93.50 86 LYS A O 1
ATOM 691 N N . LEU A 1 87 ? -4.025 -0.818 7.898 1.00 94.50 87 LEU A N 1
ATOM 692 C CA . LEU A 1 87 ? -4.235 0.084 6.764 1.00 94.50 87 LEU A CA 1
ATOM 693 C C . LEU A 1 87 ? -3.125 1.139 6.636 1.00 94.50 87 LEU A C 1
ATOM 695 O O . LEU A 1 87 ? -2.685 1.435 5.531 1.00 94.50 87 LEU A O 1
ATOM 699 N N . GLY A 1 88 ? -2.668 1.719 7.748 1.00 95.06 88 GLY A N 1
ATOM 700 C CA . GLY A 1 88 ? -1.588 2.705 7.707 1.00 95.06 88 GLY A CA 1
ATOM 701 C C . GLY A 1 88 ? -0.252 2.097 7.322 1.00 95.06 88 GLY A C 1
ATOM 702 O O . GLY A 1 88 ? 0.519 2.719 6.593 1.00 95.06 88 GLY A O 1
ATOM 703 N N . ASP A 1 89 ? 0.001 0.869 7.773 1.00 94.94 89 ASP A N 1
ATOM 704 C CA . ASP A 1 89 ? 1.188 0.116 7.381 1.00 94.94 89 ASP A CA 1
ATOM 705 C C . ASP A 1 89 ? 1.158 -0.197 5.880 1.00 94.94 89 ASP A C 1
ATOM 707 O O . ASP A 1 89 ? 2.130 0.075 5.182 1.00 94.94 89 ASP A O 1
ATOM 711 N N . GLN A 1 90 ? 0.007 -0.629 5.359 1.00 95.56 90 GLN A N 1
ATOM 712 C CA . GLN A 1 90 ? -0.215 -0.853 3.929 1.00 95.56 90 GLN A CA 1
ATOM 713 C C . GLN A 1 90 ? -0.012 0.424 3.093 1.00 95.56 90 GLN A C 1
ATOM 715 O O . GLN A 1 90 ? 0.679 0.397 2.075 1.00 95.56 90 GLN A O 1
ATOM 720 N N . LEU A 1 91 ? -0.559 1.563 3.532 1.00 96.38 91 LEU A N 1
ATOM 721 C CA . LEU A 1 91 ? -0.380 2.856 2.858 1.00 96.38 91 LEU A CA 1
ATOM 722 C C . LEU A 1 91 ? 1.089 3.290 2.824 1.00 96.38 91 LEU A C 1
ATOM 724 O O . LEU A 1 91 ? 1.570 3.758 1.790 1.00 96.38 91 LEU A O 1
ATOM 728 N N . ARG A 1 92 ? 1.812 3.099 3.933 1.00 96.00 92 ARG A N 1
ATOM 729 C CA . ARG A 1 92 ? 3.250 3.370 4.011 1.00 96.00 92 ARG A CA 1
ATOM 730 C C . ARG A 1 92 ? 4.031 2.476 3.053 1.00 96.00 92 ARG A C 1
ATOM 732 O O . ARG A 1 92 ? 4.854 2.987 2.301 1.00 96.00 92 ARG A O 1
ATOM 739 N N . THR A 1 93 ? 3.721 1.180 3.015 1.00 95.38 93 THR A N 1
ATOM 740 C CA . THR A 1 93 ? 4.352 0.243 2.079 1.00 95.38 93 THR A CA 1
ATOM 741 C C . THR A 1 93 ? 4.124 0.657 0.624 1.00 95.38 93 THR A C 1
ATOM 743 O O . THR A 1 93 ? 5.080 0.705 -0.144 1.00 95.38 93 THR A O 1
ATOM 746 N N . ILE A 1 94 ? 2.894 1.005 0.225 1.00 96.38 94 ILE A N 1
ATOM 747 C CA . ILE A 1 94 ? 2.626 1.455 -1.153 1.00 96.38 94 ILE A CA 1
ATOM 748 C C . ILE A 1 94 ? 3.404 2.728 -1.481 1.00 96.38 94 ILE A C 1
ATOM 750 O O . ILE A 1 94 ? 3.967 2.830 -2.570 1.00 96.38 94 ILE A O 1
ATOM 754 N N . LEU A 1 95 ? 3.457 3.692 -0.560 1.00 96.94 95 LEU A N 1
ATOM 755 C CA . LEU A 1 95 ? 4.228 4.914 -0.769 1.00 96.94 95 LEU A CA 1
ATOM 756 C C . LEU A 1 95 ? 5.711 4.601 -1.013 1.00 96.94 95 LEU A C 1
ATOM 758 O O . LEU A 1 95 ? 6.285 5.107 -1.974 1.00 96.94 95 LEU A O 1
ATOM 762 N N . GLU A 1 96 ? 6.316 3.744 -0.190 1.00 95.69 96 GLU A N 1
ATOM 763 C CA . GLU A 1 96 ? 7.714 3.332 -0.343 1.00 95.69 96 GLU A CA 1
ATOM 764 C C . GLU A 1 96 ? 7.953 2.609 -1.672 1.00 95.69 96 GLU A C 1
ATOM 766 O O . GLU A 1 96 ? 8.907 2.929 -2.380 1.00 95.69 96 GLU A O 1
ATOM 771 N N . ILE A 1 97 ? 7.070 1.684 -2.056 1.00 95.88 97 ILE A N 1
ATOM 772 C CA . ILE A 1 97 ? 7.158 0.976 -3.340 1.00 95.88 97 ILE A CA 1
ATOM 773 C C . ILE A 1 97 ? 7.139 1.976 -4.500 1.00 95.88 97 ILE A C 1
ATOM 775 O O . ILE A 1 97 ? 7.995 1.910 -5.383 1.00 95.88 97 ILE A O 1
ATOM 779 N N . LYS A 1 98 ? 6.197 2.925 -4.494 1.00 95.31 98 LYS A N 1
ATOM 780 C CA . LYS A 1 98 ? 6.038 3.899 -5.582 1.00 95.31 98 LYS A CA 1
ATOM 781 C C . LYS A 1 98 ? 7.204 4.876 -5.658 1.00 95.31 98 LYS A C 1
ATOM 783 O O . LYS A 1 98 ? 7.764 5.051 -6.734 1.00 95.31 98 LYS A O 1
ATOM 788 N N . MET A 1 99 ? 7.627 5.413 -4.516 1.00 95.88 99 MET A N 1
ATOM 789 C CA . MET A 1 99 ? 8.741 6.359 -4.422 1.00 95.88 99 MET A CA 1
ATOM 790 C C . MET A 1 99 ? 10.068 5.755 -4.908 1.00 95.88 99 MET A C 1
ATOM 792 O O . MET A 1 99 ? 10.914 6.467 -5.442 1.00 95.88 99 MET A O 1
ATOM 796 N N . ASN A 1 100 ? 10.249 4.439 -4.759 1.00 96.69 100 ASN A N 1
ATOM 797 C CA . ASN A 1 100 ? 11.424 3.718 -5.257 1.00 96.69 100 ASN A CA 1
ATOM 798 C C . ASN A 1 100 ? 11.246 3.150 -6.681 1.00 96.69 100 ASN A C 1
ATOM 800 O O . ASN A 1 100 ? 12.148 2.485 -7.186 1.00 96.69 100 ASN A O 1
ATOM 804 N N . GLY A 1 101 ? 10.099 3.367 -7.335 1.00 95.19 101 GLY A N 1
ATOM 805 C CA . GLY A 1 101 ? 9.823 2.832 -8.672 1.00 95.19 101 GLY A CA 1
ATOM 806 C C . GLY A 1 101 ? 9.644 1.309 -8.721 1.00 95.19 101 GLY A C 1
ATOM 807 O O . GLY A 1 101 ? 9.832 0.698 -9.769 1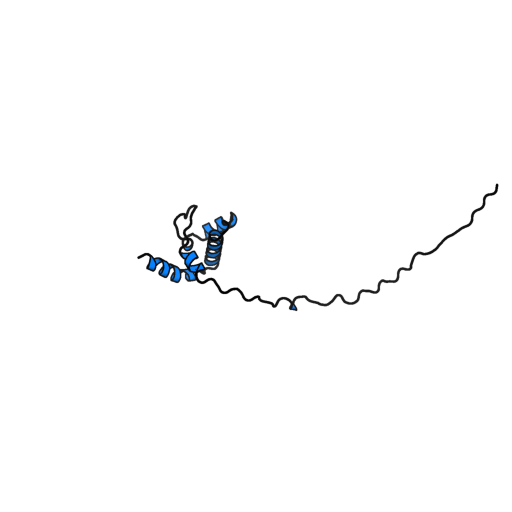.00 95.19 101 GLY A O 1
ATOM 808 N N . LEU A 1 102 ? 9.273 0.680 -7.603 1.00 96.25 102 LEU A N 1
ATOM 809 C CA . LEU A 1 102 ? 9.115 -0.773 -7.462 1.00 96.25 102 LEU A CA 1
ATOM 810 C C . LEU A 1 102 ? 7.698 -1.273 -7.780 1.00 96.25 102 LEU A C 1
ATOM 812 O O . LEU A 1 102 ? 7.367 -2.421 -7.493 1.00 96.25 102 LEU A O 1
ATOM 816 N N . SER A 1 103 ? 6.851 -0.429 -8.372 1.00 92.88 103 SER A N 1
ATOM 817 C CA . SER A 1 103 ? 5.447 -0.752 -8.669 1.00 92.88 103 SER A CA 1
ATOM 818 C C . SER A 1 103 ? 5.286 -2.029 -9.500 1.00 92.88 103 SER A C 1
ATOM 820 O O . SER A 1 103 ? 4.345 -2.778 -9.266 1.00 92.88 103 SER A O 1
ATOM 822 N N . TYR A 1 104 ? 6.243 -2.319 -10.389 1.00 94.62 104 TYR A N 1
ATOM 823 C CA . TYR A 1 104 ? 6.247 -3.511 -11.245 1.00 94.62 104 TYR A CA 1
ATOM 824 C C . TYR A 1 104 ? 6.236 -4.839 -10.466 1.00 94.62 104 TYR A C 1
ATOM 826 O O . TYR A 1 104 ? 5.849 -5.873 -11.002 1.00 94.62 104 TYR A O 1
ATOM 834 N N . LEU A 1 105 ? 6.657 -4.834 -9.195 1.00 93.69 105 LEU A N 1
ATOM 835 C CA . LEU A 1 105 ? 6.597 -6.017 -8.332 1.00 93.69 105 LEU A CA 1
ATOM 836 C C . LEU A 1 105 ? 5.155 -6.412 -7.992 1.00 93.69 105 LEU A C 1
ATOM 838 O O . LEU A 1 105 ? 4.897 -7.570 -7.669 1.00 93.69 105 LEU A O 1
ATOM 842 N N . LEU A 1 106 ? 4.225 -5.455 -8.047 1.00 94.12 106 LEU A N 1
ATOM 843 C CA . LEU A 1 106 ? 2.817 -5.684 -7.745 1.00 94.12 106 LEU A CA 1
ATOM 844 C C . LEU A 1 106 ? 2.042 -6.193 -8.964 1.00 94.12 106 LEU A C 1
ATOM 846 O O . LEU A 1 106 ? 1.062 -6.904 -8.776 1.00 94.12 106 LEU A O 1
ATOM 850 N N . ASP A 1 107 ? 2.492 -5.910 -10.187 1.00 94.88 107 ASP A N 1
ATOM 851 C CA . ASP A 1 107 ? 1.831 -6.314 -11.437 1.00 94.88 107 ASP A CA 1
ATOM 852 C C . ASP A 1 107 ? 1.435 -7.807 -11.493 1.00 94.88 107 ASP A C 1
ATOM 854 O O . ASP A 1 107 ? 0.266 -8.095 -11.760 1.00 94.88 107 ASP A O 1
ATOM 858 N N . PRO A 1 108 ? 2.320 -8.787 -11.193 1.00 95.12 108 PRO A N 1
ATOM 859 C CA . PRO A 1 108 ? 1.928 -10.201 -11.216 1.00 95.12 108 PRO A CA 1
ATOM 860 C C . PRO A 1 108 ? 0.900 -10.558 -10.131 1.00 95.12 108 PRO A C 1
ATOM 862 O O . PRO A 1 108 ? 0.088 -11.464 -10.318 1.00 95.12 108 PRO A O 1
ATOM 865 N N . LEU A 1 109 ? 0.919 -9.853 -8.997 1.00 94.19 109 LEU A N 1
ATOM 866 C CA . LEU A 1 109 ? -0.031 -10.060 -7.904 1.00 94.19 109 LEU A CA 1
ATOM 867 C C . LEU A 1 109 ? -1.396 -9.453 -8.233 1.00 94.19 109 LEU A C 1
ATOM 869 O O . LEU A 1 109 ? -2.417 -10.056 -7.914 1.00 94.19 109 LEU A O 1
ATOM 873 N N . ILE A 1 110 ? -1.409 -8.300 -8.905 1.00 94.38 110 ILE A N 1
ATOM 874 C CA . ILE A 1 110 ? -2.618 -7.657 -9.425 1.00 94.38 110 ILE A CA 1
ATOM 875 C C . ILE A 1 110 ? -3.274 -8.574 -10.453 1.00 94.38 110 ILE A C 1
ATOM 877 O O . ILE A 1 110 ? -4.439 -8.912 -10.286 1.00 94.38 110 ILE A O 1
ATOM 881 N N . ALA A 1 111 ? -2.511 -9.076 -11.428 1.00 94.31 111 ALA A N 1
ATOM 882 C CA . ALA A 1 111 ? -3.027 -9.999 -12.437 1.00 94.31 111 ALA A CA 1
ATOM 883 C C . ALA A 1 111 ? -3.649 -11.260 -11.809 1.00 94.31 111 ALA A C 1
ATOM 885 O O . ALA A 1 111 ? -4.726 -11.692 -12.216 1.00 94.31 111 ALA A O 1
ATOM 886 N N . ARG A 1 112 ? -3.011 -11.829 -10.774 1.00 92.88 112 ARG A N 1
ATOM 887 C CA . ARG A 1 112 ? -3.574 -12.960 -10.022 1.00 92.88 112 ARG A CA 1
ATOM 888 C C . ARG A 1 112 ? -4.855 -12.580 -9.276 1.00 92.88 112 ARG A C 1
ATOM 890 O O . ARG A 1 112 ? -5.825 -13.326 -9.322 1.00 92.88 112 ARG A O 1
ATOM 897 N N . ALA A 1 113 ? -4.858 -11.441 -8.588 1.00 90.69 113 ALA A N 1
ATOM 898 C CA . ALA A 1 113 ? -6.009 -10.978 -7.818 1.00 90.69 113 ALA A CA 1
ATOM 899 C C . ALA A 1 113 ? -7.204 -10.602 -8.707 1.00 90.69 113 ALA A C 1
ATOM 901 O O . ALA A 1 113 ? -8.340 -10.734 -8.265 1.00 90.69 113 ALA A O 1
ATOM 902 N N . GLU A 1 114 ? -6.965 -10.130 -9.931 1.00 89.31 114 GLU A N 1
ATOM 903 C CA . GLU A 1 114 ? -7.998 -9.845 -10.929 1.00 89.31 114 GLU A CA 1
ATOM 904 C C . GLU A 1 114 ? -8.557 -11.125 -11.549 1.00 89.31 114 GLU A C 1
ATOM 906 O O . GLU A 1 114 ? -9.773 -11.258 -11.626 1.00 89.31 114 GLU A O 1
ATOM 911 N N . ALA A 1 115 ? -7.704 -12.099 -11.884 1.00 90.75 115 ALA A N 1
ATOM 912 C CA . ALA A 1 115 ? -8.129 -13.381 -12.453 1.00 90.75 115 ALA A CA 1
ATOM 913 C C . ALA A 1 115 ? -9.052 -14.198 -11.530 1.00 90.75 115 ALA A C 1
ATOM 915 O O . ALA A 1 115 ? -9.820 -15.026 -12.001 1.00 90.75 115 ALA A O 1
ATOM 916 N N . GLU A 1 116 ? -8.980 -13.990 -10.215 1.00 85.62 116 GLU A N 1
ATOM 917 C CA . GLU A 1 116 ? -9.877 -14.633 -9.244 1.00 85.62 116 GLU A CA 1
ATOM 918 C C . GLU A 1 116 ? -11.262 -13.972 -9.140 1.00 85.62 116 GLU A C 1
ATOM 920 O O . GLU A 1 116 ? -12.121 -14.469 -8.411 1.00 85.62 116 GLU A O 1
ATOM 925 N N . ARG A 1 117 ? -11.470 -12.813 -9.777 1.00 74.69 117 ARG A N 1
ATOM 926 C CA . ARG A 1 117 ? -12.722 -12.041 -9.681 1.00 74.69 117 ARG A CA 1
ATOM 927 C C . ARG A 1 117 ? -13.710 -12.362 -10.808 1.00 74.69 117 ARG A C 1
ATOM 929 O O . ARG A 1 117 ? -14.856 -11.925 -10.690 1.00 74.69 117 ARG A O 1
ATOM 936 N N . ASP A 1 118 ? -13.272 -13.102 -11.826 1.00 58.16 118 ASP A N 1
ATOM 937 C CA . ASP A 1 118 ? -14.063 -13.598 -12.965 1.00 58.16 118 ASP A CA 1
ATOM 938 C C . ASP A 1 118 ? -14.613 -15.014 -12.706 1.00 58.16 118 ASP A C 1
ATOM 940 O O . ASP A 1 118 ? -15.766 -15.283 -13.123 1.00 58.16 118 ASP A O 1
#

Foldseek 3Di:
DDDDDDDDDDDDDDDPDDPPPPDDPPPPPVVVVPPDPPDDPDDDPCLLLCLQPDADCDDPRHRHRLLPDDLVVLVVDVVVNADDDSRSVSSVVSNVCVVVVVSVVSVVSNVVVVVVVD

pLDDT: mean 80.59, std 18.6, range [36.41, 96.94]

Sequence (118 aa):
MRAEATSRRASDQPPASENRQLTAISRRCPVASVTRVEPLPPPDAQYLDDLVRAIMPFGRYQGRHLYEIPEAYLVWMSREGFPRGKLGDQLRTILEIKMNGLSYLLDPLIARAEAERD

Secondary structure (DSSP, 8-state):
---------------S-------------GGGG----PPPPPP-HHHHHHHHH-B--SSTTTTSBGGGS-HHHHHHHHHH-PPSSHHHHHHHHHHHHHHTT-GGGTHHHHHHHHHTT-

Solvent-accessible surface area (backbone atoms only — not comparable to full-atom values): 7984 Å² total; per-residue (Å²): 136,84,87,84,88,86,83,83,88,87,79,79,83,81,78,96,77,79,94,76,82,92,76,74,88,68,86,71,70,73,73,83,72,81,75,75,80,72,81,75,76,80,79,64,75,63,54,61,58,54,43,60,70,32,58,32,88,59,74,97,55,45,81,33,43,51,82,75,55,58,63,72,58,47,56,54,42,58,74,79,52,67,60,87,59,71,69,23,54,45,52,50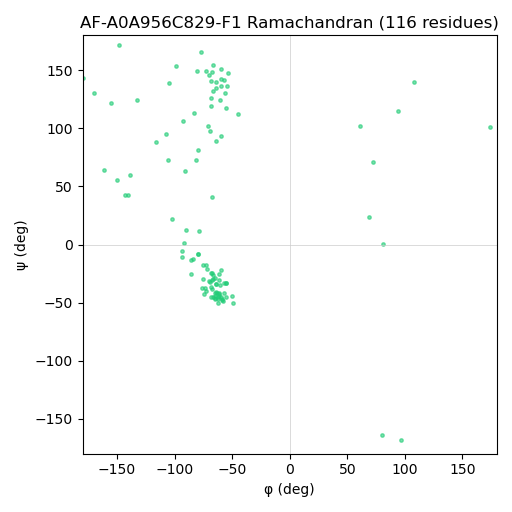,50,51,43,55,34,52,77,70,68,46,55,73,74,46,49,68,55,46,55,52,61,52,64,74,75,115

Radius of gyration: 35.15 Å; Cα contacts (8 Å, |Δi|>4): 55; chains: 1; bounding box: 65×55×99 Å